Protein AF-A0A8H4UCK1-F1 (afdb_monomer_lite)

Structure (mmCIF, N/CA/C/O backbone):
data_AF-A0A8H4UCK1-F1
#
_entry.id   AF-A0A8H4UCK1-F1
#
loop_
_atom_site.group_PDB
_atom_site.id
_atom_site.type_symbol
_atom_site.label_atom_id
_atom_site.label_alt_id
_atom_site.label_comp_id
_atom_site.label_asym_id
_atom_site.label_entity_id
_atom_site.label_seq_id
_atom_site.pdbx_PDB_ins_code
_atom_site.Cartn_x
_atom_site.Cartn_y
_atom_site.Cartn_z
_atom_site.occupancy
_atom_site.B_iso_or_equiv
_atom_site.auth_seq_id
_atom_site.auth_comp_id
_atom_site.auth_asym_id
_atom_site.auth_atom_id
_atom_site.pdbx_PDB_model_num
ATOM 1 N N . MET A 1 1 ? 27.650 -87.150 16.617 1.00 42.19 1 MET A N 1
ATOM 2 C CA . MET A 1 1 ? 28.138 -87.133 15.222 1.00 42.19 1 MET A CA 1
ATOM 3 C C . MET A 1 1 ? 26.969 -86.628 14.393 1.00 42.19 1 MET A C 1
ATOM 5 O O . MET A 1 1 ? 25.944 -87.282 14.435 1.00 42.19 1 MET A O 1
ATOM 9 N N . SER A 1 2 ? 26.917 -85.475 13.750 1.00 49.19 2 SER A N 1
ATOM 10 C CA . SER A 1 2 ? 27.815 -84.347 13.499 1.00 49.19 2 SER A CA 1
ATOM 11 C C . SER A 1 2 ? 26.866 -83.200 13.088 1.00 49.19 2 SER A C 1
ATOM 13 O O . SER A 1 2 ? 25.809 -83.481 12.533 1.00 49.19 2 SER A O 1
ATOM 15 N N . SER A 1 3 ? 27.090 -81.977 13.575 1.00 48.94 3 SER A N 1
ATOM 16 C CA . SER A 1 3 ? 27.483 -80.791 12.781 1.00 48.94 3 SER A CA 1
ATOM 17 C C . SER A 1 3 ? 26.543 -80.406 11.628 1.00 48.94 3 SER A C 1
ATOM 19 O O . SER A 1 3 ? 26.126 -81.254 10.861 1.00 48.94 3 SER A O 1
ATOM 21 N N . SER A 1 4 ? 26.264 -79.155 11.291 1.00 54.25 4 SER A N 1
ATOM 22 C CA . SER A 1 4 ? 26.462 -77.829 11.872 1.00 54.25 4 SER A CA 1
ATOM 23 C C . SER A 1 4 ? 25.772 -76.864 10.897 1.00 54.25 4 SER A C 1
ATOM 25 O O . SER A 1 4 ? 25.796 -77.073 9.689 1.00 54.25 4 SER A O 1
ATOM 27 N N . SER A 1 5 ? 25.176 -75.826 11.471 1.00 55.81 5 SER A N 1
ATOM 28 C CA . SER A 1 5 ? 24.869 -74.481 10.975 1.00 55.81 5 SER A CA 1
ATOM 29 C C . SER A 1 5 ? 25.155 -74.105 9.512 1.00 55.81 5 SER A C 1
ATOM 31 O O . SER A 1 5 ? 26.273 -74.220 9.014 1.00 55.81 5 SER A O 1
ATOM 33 N N . SER A 1 6 ? 24.175 -73.445 8.891 1.00 47.41 6 SER A N 1
ATOM 34 C CA . SER A 1 6 ? 24.418 -72.468 7.830 1.00 47.41 6 SER A CA 1
ATOM 35 C C . SER A 1 6 ? 23.464 -71.282 7.926 1.00 47.41 6 SER A C 1
ATOM 37 O O . SER A 1 6 ? 22.264 -71.442 8.129 1.00 47.41 6 SER A O 1
ATOM 39 N N . SER A 1 7 ? 24.075 -70.123 7.687 1.00 51.00 7 SER A N 1
ATOM 40 C CA . SER A 1 7 ? 23.519 -68.893 7.123 1.00 51.00 7 SER A CA 1
ATOM 41 C C . SER A 1 7 ? 23.223 -67.714 8.053 1.00 51.00 7 SER A C 1
ATOM 43 O O . SER A 1 7 ? 22.188 -67.617 8.700 1.00 51.00 7 SER A O 1
ATOM 45 N N . ALA A 1 8 ? 24.145 -66.758 7.896 1.00 51.56 8 ALA A N 1
ATOM 46 C CA . ALA A 1 8 ? 23.913 -65.344 7.615 1.00 51.56 8 ALA A CA 1
ATOM 47 C C . ALA A 1 8 ? 23.795 -64.397 8.815 1.00 51.56 8 ALA A C 1
ATOM 49 O O . ALA A 1 8 ? 22.721 -64.058 9.304 1.00 51.56 8 ALA A O 1
ATOM 50 N N . GLU A 1 9 ? 24.971 -63.903 9.196 1.00 43.09 9 GLU A N 1
ATOM 51 C CA . GLU A 1 9 ? 25.202 -62.670 9.934 1.00 43.09 9 GLU A CA 1
ATOM 52 C C . GLU A 1 9 ? 24.574 -61.487 9.172 1.00 43.09 9 GLU A C 1
ATOM 54 O O . GLU A 1 9 ? 24.883 -61.229 8.006 1.00 43.09 9 GLU A O 1
ATOM 59 N N . ALA A 1 10 ? 23.637 -60.799 9.823 1.00 48.75 10 ALA A N 1
ATOM 60 C CA . ALA A 1 10 ? 22.985 -59.614 9.293 1.00 48.75 10 ALA A CA 1
ATOM 61 C C . ALA A 1 10 ? 23.935 -58.413 9.384 1.00 48.75 10 ALA A C 1
ATOM 63 O O . ALA A 1 10 ? 24.333 -57.997 10.471 1.00 48.75 10 ALA A O 1
ATOM 64 N N . THR A 1 11 ? 24.268 -57.822 8.241 1.00 56.88 11 THR A N 1
ATOM 65 C CA . THR A 1 11 ? 24.962 -56.533 8.171 1.00 56.88 11 THR A CA 1
ATOM 66 C C . THR A 1 11 ? 23.968 -55.415 8.510 1.00 56.88 11 THR A C 1
ATOM 68 O O . THR A 1 11 ? 22.930 -55.316 7.851 1.00 56.88 11 THR A O 1
ATOM 71 N N . PRO A 1 12 ? 24.232 -54.541 9.499 1.00 52.09 12 PRO A N 1
ATOM 72 C CA . PRO A 1 12 ? 23.388 -53.376 9.721 1.00 52.09 12 PRO A CA 1
ATOM 73 C C . PRO A 1 12 ? 23.627 -52.348 8.609 1.00 52.09 12 PRO A C 1
ATOM 75 O O . PRO A 1 12 ? 24.723 -51.806 8.456 1.00 52.09 12 PRO A O 1
ATOM 78 N N . ALA A 1 13 ? 22.582 -52.078 7.828 1.00 55.47 13 ALA A N 1
ATOM 79 C CA . ALA A 1 13 ? 22.568 -50.999 6.854 1.00 55.47 13 ALA A CA 1
ATOM 80 C C . ALA A 1 13 ? 22.694 -49.650 7.579 1.00 55.47 13 ALA A C 1
ATOM 82 O O . ALA A 1 13 ? 21.849 -49.259 8.385 1.00 55.47 13 ALA A O 1
ATOM 83 N N . VAL A 1 14 ? 23.785 -48.956 7.275 1.00 55.78 14 VAL A N 1
ATOM 84 C CA . VAL A 1 14 ? 24.092 -47.591 7.697 1.00 55.78 14 VAL A CA 1
ATOM 85 C C . VAL A 1 14 ? 22.950 -46.655 7.298 1.00 55.78 14 VAL A C 1
ATOM 87 O O . VAL A 1 14 ? 22.613 -46.530 6.121 1.00 55.78 14 VAL A O 1
ATOM 90 N N . ALA A 1 15 ? 22.361 -45.987 8.289 1.00 56.22 15 ALA A N 1
ATOM 91 C CA . ALA A 1 15 ? 21.381 -44.935 8.068 1.00 56.22 15 ALA A CA 1
ATOM 92 C C . ALA A 1 15 ? 22.022 -43.775 7.278 1.00 56.22 15 ALA A C 1
ATOM 94 O O . ALA A 1 15 ? 23.113 -43.326 7.645 1.00 56.22 15 ALA A O 1
ATOM 95 N N . PRO A 1 16 ? 21.379 -43.245 6.223 1.00 50.47 16 PRO A N 1
ATOM 96 C CA . PRO A 1 16 ? 21.869 -42.042 5.571 1.00 50.47 16 PRO A CA 1
ATOM 97 C C . PRO A 1 16 ? 21.699 -40.845 6.514 1.00 50.47 16 PRO A C 1
ATOM 99 O O . PRO A 1 16 ? 20.607 -40.568 7.013 1.00 50.47 16 PRO A O 1
ATOM 102 N N . ALA A 1 17 ? 22.797 -40.128 6.751 1.00 58.03 17 ALA A N 1
ATOM 103 C CA . ALA A 1 17 ? 22.785 -38.849 7.447 1.00 58.03 17 ALA A CA 1
ATOM 104 C C . ALA A 1 17 ? 21.817 -37.873 6.746 1.00 58.03 17 ALA A C 1
ATOM 106 O O . ALA A 1 17 ? 21.810 -37.809 5.511 1.00 58.03 17 ALA A O 1
ATOM 107 N N . PRO A 1 18 ? 21.008 -37.089 7.483 1.00 50.22 18 PRO A N 1
ATOM 108 C CA . PRO A 1 18 ? 20.153 -36.092 6.860 1.00 50.22 18 PRO A CA 1
ATOM 109 C C . PRO A 1 18 ? 21.021 -35.043 6.161 1.00 50.22 18 PRO A C 1
ATOM 111 O O . PRO A 1 18 ? 21.922 -34.449 6.758 1.00 50.22 18 PRO A O 1
ATOM 114 N N . ALA A 1 19 ? 20.734 -34.832 4.876 1.00 50.81 19 ALA A N 1
ATOM 115 C CA . ALA A 1 19 ? 21.353 -33.813 4.050 1.00 50.81 19 ALA A CA 1
ATOM 116 C C . ALA A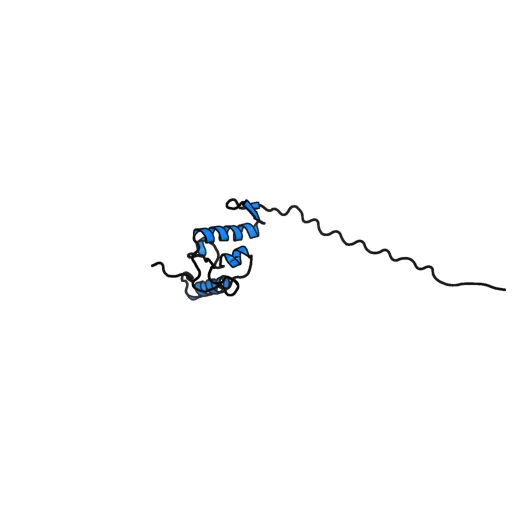 1 19 ? 21.320 -32.457 4.769 1.00 50.81 19 ALA A C 1
ATOM 118 O O . ALA A 1 19 ? 20.260 -31.961 5.161 1.00 50.81 19 ALA A O 1
ATOM 119 N N . ALA A 1 20 ? 22.501 -31.864 4.943 1.00 49.94 20 ALA A N 1
ATOM 120 C CA . ALA A 1 20 ? 22.654 -30.529 5.486 1.00 49.94 20 ALA A CA 1
ATOM 121 C C . ALA A 1 20 ? 21.770 -29.549 4.699 1.00 49.94 20 ALA A C 1
ATOM 123 O O . ALA A 1 20 ? 21.898 -29.413 3.481 1.00 49.94 20 ALA A O 1
ATOM 124 N N . ALA A 1 21 ? 20.874 -28.862 5.409 1.00 57.88 21 ALA A N 1
ATOM 125 C CA . ALA A 1 21 ? 20.089 -27.774 4.849 1.00 57.88 21 ALA A CA 1
ATOM 126 C C . ALA A 1 21 ? 21.026 -26.756 4.169 1.00 57.88 21 ALA A C 1
ATOM 128 O O . ALA A 1 21 ? 22.090 -26.444 4.722 1.00 57.88 21 ALA A O 1
ATOM 129 N N . PRO A 1 22 ? 20.660 -26.201 3.000 1.00 49.03 22 PRO A N 1
ATOM 130 C CA . PRO A 1 22 ? 21.479 -25.192 2.350 1.00 49.03 22 PRO A CA 1
ATOM 131 C C . PRO A 1 22 ? 21.641 -24.009 3.305 1.00 49.03 22 PRO A C 1
ATOM 133 O O . PRO A 1 22 ? 20.660 -23.367 3.693 1.00 49.03 22 PRO A O 1
ATOM 136 N N . LYS A 1 23 ? 22.887 -23.722 3.704 1.00 49.94 23 LYS A N 1
ATOM 137 C CA . LYS A 1 23 ? 23.232 -22.514 4.456 1.00 49.94 23 LYS A CA 1
ATOM 138 C C . LYS A 1 23 ? 22.870 -21.318 3.583 1.00 49.94 23 LYS A C 1
ATOM 140 O O . LYS A 1 23 ? 23.626 -20.926 2.698 1.00 49.94 23 LYS A O 1
ATOM 145 N N . ALA A 1 24 ? 21.680 -20.765 3.801 1.00 47.50 24 ALA A N 1
ATOM 146 C CA . ALA A 1 24 ? 21.264 -19.525 3.178 1.00 47.50 24 ALA A CA 1
ATOM 147 C C . ALA A 1 24 ? 22.284 -18.454 3.580 1.00 47.50 24 ALA A C 1
ATOM 149 O O . ALA A 1 24 ? 22.335 -18.059 4.745 1.00 47.50 24 ALA A O 1
ATOM 150 N N . GLY A 1 25 ? 23.112 -18.021 2.625 1.00 51.28 25 GLY A N 1
ATOM 151 C CA . GLY A 1 25 ? 24.029 -16.900 2.814 1.00 51.28 25 GLY A CA 1
ATOM 152 C C . GLY A 1 25 ? 23.292 -15.678 3.377 1.00 51.28 25 GLY A C 1
ATOM 153 O O . GLY A 1 25 ? 22.058 -15.609 3.281 1.00 51.28 25 GLY A O 1
ATOM 154 N N . PRO A 1 26 ? 24.012 -14.721 3.989 1.00 58.00 26 PRO A N 1
ATOM 155 C CA . PRO A 1 26 ? 23.405 -13.589 4.677 1.00 58.00 26 PRO A CA 1
ATOM 156 C C . PRO A 1 26 ? 22.411 -12.910 3.739 1.00 58.00 26 PRO A C 1
ATOM 158 O O . PRO A 1 26 ? 22.776 -12.314 2.725 1.00 58.00 26 PRO A O 1
ATOM 161 N N . ARG A 1 27 ? 21.116 -13.070 4.041 1.00 61.88 27 ARG A N 1
ATOM 162 C CA . ARG A 1 27 ? 20.050 -12.471 3.243 1.00 61.88 27 ARG A CA 1
ATOM 163 C C . ARG A 1 27 ? 20.305 -10.973 3.299 1.00 61.88 27 ARG A C 1
ATOM 165 O O . ARG A 1 27 ? 20.236 -10.404 4.383 1.00 61.88 27 ARG A O 1
ATOM 172 N N . GLN A 1 28 ? 20.616 -10.362 2.159 1.00 69.75 28 GLN A N 1
ATOM 173 C CA . GLN A 1 28 ? 20.871 -8.928 2.014 1.00 69.75 28 GLN A CA 1
ATOM 174 C C . GLN A 1 28 ? 19.595 -8.152 2.379 1.00 69.75 28 GLN A C 1
ATOM 176 O O . GLN A 1 28 ? 18.783 -7.786 1.528 1.00 69.75 28 GLN A O 1
ATOM 181 N N . ARG A 1 29 ? 19.366 -7.982 3.680 1.00 80.25 29 ARG A N 1
ATOM 182 C CA . ARG A 1 29 ? 18.227 -7.280 4.258 1.00 80.25 29 ARG A CA 1
ATOM 183 C C . ARG A 1 29 ? 18.671 -5.857 4.551 1.00 80.25 29 ARG A C 1
ATOM 185 O O . ARG A 1 29 ? 19.735 -5.645 5.119 1.00 80.25 29 ARG A O 1
ATOM 192 N N . LYS A 1 30 ? 17.862 -4.883 4.147 1.00 82.75 30 LYS A N 1
ATOM 193 C CA . LYS A 1 30 ? 18.092 -3.464 4.428 1.00 82.75 30 LYS A CA 1
ATOM 194 C C . LYS A 1 30 ? 16.982 -2.960 5.352 1.00 82.75 30 LYS A C 1
ATOM 196 O O . LYS A 1 30 ? 15.815 -3.274 5.090 1.00 82.75 30 LYS A O 1
ATOM 201 N N . PRO A 1 31 ? 17.302 -2.168 6.386 1.00 87.62 31 PRO A N 1
ATOM 202 C CA . PRO A 1 31 ? 16.283 -1.558 7.227 1.00 87.62 31 PRO A CA 1
ATOM 203 C C . PRO A 1 31 ? 15.506 -0.488 6.450 1.00 87.62 31 PRO A C 1
ATOM 205 O O . PRO A 1 31 ? 16.026 0.133 5.512 1.00 87.62 31 PRO A O 1
ATOM 208 N N . CYS A 1 32 ? 14.240 -0.291 6.803 1.00 88.69 32 CYS A N 1
ATOM 209 C CA . CYS A 1 32 ? 13.459 0.861 6.374 1.00 88.69 32 CYS A CA 1
ATOM 210 C C . CYS A 1 32 ? 13.946 2.110 7.113 1.00 88.69 32 CYS A C 1
ATOM 212 O O . CYS A 1 32 ? 14.113 2.081 8.326 1.00 88.69 32 CYS A O 1
ATOM 214 N N . THR A 1 33 ? 14.137 3.212 6.393 1.00 86.12 33 THR A N 1
ATOM 215 C CA . THR A 1 33 ? 14.593 4.486 6.968 1.00 86.12 33 THR A CA 1
ATOM 216 C C . THR A 1 33 ? 13.495 5.228 7.729 1.00 86.12 33 THR A C 1
ATOM 218 O O . THR A 1 33 ? 13.820 6.056 8.566 1.00 86.12 33 THR A O 1
ATOM 221 N N . LYS A 1 34 ? 12.211 4.922 7.478 1.00 86.12 34 LYS A N 1
ATOM 222 C CA . LYS A 1 34 ? 11.079 5.521 8.205 1.00 86.12 34 LYS A CA 1
ATOM 223 C C . LYS A 1 34 ? 10.716 4.769 9.494 1.00 86.12 34 LYS A C 1
ATOM 225 O O . LYS A 1 34 ? 10.372 5.407 10.476 1.00 86.12 34 LYS A O 1
ATOM 230 N N . CYS A 1 35 ? 10.784 3.431 9.516 1.00 86.94 35 CYS A N 1
ATOM 231 C CA . CYS A 1 35 ? 10.337 2.638 10.678 1.00 86.94 35 CYS A CA 1
ATOM 232 C C . CYS A 1 35 ? 11.362 1.642 11.248 1.00 86.94 35 CYS A C 1
ATOM 234 O O . CYS A 1 35 ? 11.020 0.860 12.131 1.00 86.94 35 CYS A O 1
ATOM 236 N N . GLY A 1 36 ? 12.588 1.586 10.719 1.00 83.31 36 GLY A N 1
ATOM 237 C CA . GLY A 1 36 ? 13.666 0.718 11.221 1.00 83.31 36 GLY A CA 1
ATOM 238 C C . GLY A 1 36 ? 13.497 -0.786 10.961 1.00 83.31 36 GLY A C 1
ATOM 239 O O . GLY A 1 36 ? 14.433 -1.557 11.167 1.00 83.31 36 GLY A O 1
ATOM 240 N N . LYS A 1 37 ? 12.337 -1.236 10.466 1.00 84.56 37 LYS A N 1
ATOM 241 C CA . LYS A 1 37 ? 12.066 -2.659 10.198 1.00 84.56 37 LYS A CA 1
ATOM 242 C C . LYS A 1 37 ? 12.940 -3.198 9.060 1.00 84.56 37 LYS A C 1
ATOM 244 O O . LYS A 1 37 ? 13.159 -2.525 8.053 1.00 84.56 37 LYS A O 1
ATOM 249 N N . TRP A 1 38 ? 13.421 -4.430 9.208 1.00 83.88 38 TRP A N 1
ATOM 250 C CA . TRP A 1 38 ? 14.325 -5.082 8.256 1.00 83.88 38 TRP A CA 1
ATOM 251 C C . TRP A 1 38 ? 13.563 -5.807 7.149 1.00 83.88 38 TRP A C 1
ATOM 253 O O . TRP A 1 38 ? 12.752 -6.691 7.417 1.00 83.88 38 TRP A O 1
ATOM 263 N N . PHE A 1 39 ? 13.879 -5.493 5.892 1.00 84.88 39 PHE A N 1
ATOM 264 C CA . PHE A 1 39 ? 13.210 -6.068 4.724 1.00 84.88 39 PHE A CA 1
ATOM 265 C C . PHE A 1 39 ? 14.215 -6.563 3.681 1.00 84.88 39 PHE A C 1
ATOM 267 O O . PHE A 1 39 ? 15.335 -6.065 3.583 1.00 84.88 39 PHE A O 1
ATOM 274 N N . ASN A 1 40 ? 13.811 -7.538 2.866 1.00 86.00 40 ASN A N 1
ATOM 275 C CA . ASN A 1 40 ? 14.543 -7.904 1.652 1.00 86.00 40 ASN A CA 1
ATOM 276 C C . ASN A 1 40 ? 14.351 -6.810 0.577 1.00 86.00 40 ASN A C 1
ATOM 278 O O . ASN A 1 40 ? 13.395 -6.039 0.643 1.00 86.00 40 ASN A O 1
ATOM 282 N N . LYS A 1 41 ? 15.214 -6.748 -0.445 1.00 79.25 41 LYS A N 1
ATOM 283 C CA . LYS A 1 41 ? 15.161 -5.739 -1.520 1.00 79.25 41 LYS A CA 1
ATOM 284 C C . LYS A 1 41 ? 13.768 -5.618 -2.159 1.00 79.25 41 LYS A C 1
ATOM 286 O O . LYS A 1 41 ? 13.267 -4.507 -2.286 1.00 79.25 41 LYS A O 1
ATOM 291 N N . LYS A 1 42 ? 13.129 -6.745 -2.503 1.00 77.06 42 LYS A N 1
ATOM 292 C CA . LYS A 1 42 ? 11.781 -6.763 -3.107 1.00 77.06 42 LYS A CA 1
ATOM 293 C C . LYS A 1 42 ? 10.694 -6.320 -2.120 1.00 77.06 42 LYS A C 1
ATOM 295 O O . LYS A 1 42 ? 9.903 -5.447 -2.442 1.00 77.06 42 LYS A O 1
ATOM 300 N N . SER A 1 43 ? 10.710 -6.839 -0.890 1.00 83.31 43 SER A N 1
ATOM 301 C CA . SER A 1 43 ? 9.700 -6.489 0.117 1.00 83.31 43 SER A CA 1
ATOM 302 C C . SER A 1 43 ? 9.841 -5.053 0.635 1.00 83.31 43 SER A C 1
ATOM 304 O O . SER A 1 43 ? 8.856 -4.476 1.078 1.00 83.31 43 SER A O 1
ATOM 306 N N . LYS A 1 44 ? 11.040 -4.451 0.568 1.00 84.62 44 LYS A N 1
ATOM 307 C CA . LYS A 1 44 ? 11.268 -3.052 0.964 1.00 84.62 44 LYS A CA 1
ATOM 308 C C . LYS A 1 44 ? 10.534 -2.069 0.045 1.00 84.62 44 LYS A C 1
ATOM 310 O O . LYS A 1 44 ? 10.063 -1.047 0.533 1.00 84.62 44 LYS A O 1
ATOM 315 N N . ALA A 1 45 ? 10.419 -2.376 -1.249 1.00 86.31 45 ALA A N 1
ATOM 316 C CA . ALA A 1 45 ? 9.673 -1.542 -2.190 1.00 86.31 45 ALA A CA 1
ATOM 317 C C . ALA A 1 45 ? 8.181 -1.505 -1.828 1.00 86.31 45 ALA A C 1
ATOM 319 O O . ALA A 1 45 ? 7.630 -0.423 -1.648 1.00 86.31 45 ALA A O 1
ATOM 320 N N . ASP A 1 46 ? 7.553 -2.669 -1.627 1.00 86.75 46 ASP A N 1
ATOM 321 C CA . ASP A 1 46 ? 6.146 -2.743 -1.202 1.00 86.75 46 ASP A CA 1
ATOM 322 C C . ASP A 1 46 ? 5.925 -2.156 0.192 1.00 86.75 46 ASP A C 1
ATOM 324 O O . ASP A 1 46 ? 4.933 -1.472 0.431 1.00 86.75 46 ASP A O 1
ATOM 328 N N . HIS A 1 47 ? 6.888 -2.328 1.096 1.00 89.69 47 HIS A N 1
ATOM 329 C CA . HIS A 1 47 ? 6.851 -1.677 2.398 1.00 89.69 47 HIS A CA 1
ATOM 330 C C . HIS A 1 47 ? 6.884 -0.141 2.292 1.00 89.69 47 HIS A C 1
ATOM 332 O O . HIS A 1 47 ? 6.162 0.538 3.015 1.00 89.69 47 HIS A O 1
ATOM 338 N N . GLY A 1 48 ? 7.660 0.428 1.366 1.00 89.75 48 GLY A N 1
ATOM 339 C CA . GLY A 1 48 ? 7.654 1.873 1.116 1.00 89.75 48 GLY A CA 1
ATOM 340 C C . GLY A 1 48 ? 6.281 2.394 0.677 1.00 89.75 48 GLY A C 1
ATOM 341 O O . GLY A 1 48 ? 5.886 3.493 1.063 1.00 89.75 48 GLY A O 1
ATOM 342 N N . LYS A 1 49 ? 5.516 1.583 -0.061 1.00 90.69 49 LYS A N 1
ATOM 343 C CA . LYS A 1 49 ? 4.138 1.914 -0.454 1.00 90.69 49 LYS A CA 1
ATOM 344 C C . LYS A 1 49 ? 3.193 1.955 0.743 1.00 90.69 49 LYS A C 1
ATOM 346 O O . LYS A 1 49 ? 2.298 2.788 0.763 1.00 90.69 49 LYS A O 1
ATOM 351 N N . VAL A 1 50 ? 3.415 1.110 1.756 1.00 90.44 50 VAL A N 1
ATOM 352 C CA . VAL A 1 50 ? 2.657 1.167 3.018 1.00 90.44 50 VAL A CA 1
ATOM 353 C C . VAL A 1 50 ? 2.825 2.536 3.668 1.00 90.44 50 VAL A C 1
ATOM 355 O O . VAL A 1 50 ? 1.823 3.147 4.000 1.00 90.44 50 VAL A O 1
ATOM 358 N N . HIS A 1 51 ? 4.049 3.061 3.760 1.00 91.25 51 HIS A N 1
ATOM 359 C CA . HIS A 1 51 ? 4.269 4.402 4.312 1.00 91.25 51 HIS A CA 1
ATOM 360 C C . HIS A 1 51 ? 3.615 5.511 3.485 1.00 91.25 51 HIS A C 1
ATOM 362 O O . HIS A 1 51 ? 3.054 6.441 4.050 1.00 91.25 51 HIS A O 1
ATOM 368 N N . LYS A 1 52 ? 3.640 5.406 2.153 1.00 90.00 52 LYS A N 1
ATOM 369 C CA . LYS A 1 52 ? 2.923 6.353 1.288 1.00 90.00 52 LYS A CA 1
ATOM 370 C C . LYS A 1 52 ? 1.404 6.304 1.509 1.00 90.00 52 LYS A C 1
ATOM 372 O O . LYS A 1 52 ? 0.764 7.346 1.507 1.00 90.00 52 LYS A O 1
ATOM 377 N N . LEU A 1 53 ? 0.833 5.117 1.730 1.00 89.00 53 LEU A N 1
ATOM 378 C CA . LEU A 1 53 ? -0.589 4.956 2.058 1.00 89.00 53 LEU A CA 1
ATOM 379 C C . LEU A 1 53 ? -0.937 5.377 3.489 1.00 89.00 53 LEU A C 1
ATOM 381 O O . LEU A 1 53 ? -2.073 5.750 3.736 1.00 89.00 53 LEU A O 1
ATOM 385 N N . GLU A 1 54 ? -0.003 5.309 4.435 1.00 89.31 54 GLU A N 1
ATOM 386 C CA . GLU A 1 54 ? -0.212 5.869 5.779 1.00 89.31 54 GLU A CA 1
ATOM 387 C C . GLU A 1 54 ? -0.281 7.401 5.746 1.00 89.31 54 GLU A C 1
ATOM 389 O O . GLU A 1 54 ? -0.998 7.987 6.546 1.00 89.31 54 GLU A O 1
ATOM 394 N N . GLU A 1 55 ? 0.457 8.032 4.829 1.00 87.94 55 GLU A N 1
ATOM 395 C CA . GLU A 1 55 ? 0.581 9.490 4.725 1.00 87.94 55 GLU A CA 1
ATOM 396 C C . GLU A 1 55 ? -0.495 10.118 3.823 1.00 87.94 55 GLU A C 1
ATOM 398 O O . GLU A 1 55 ? -1.093 11.123 4.186 1.00 87.94 55 GLU A O 1
ATOM 403 N N . MET A 1 56 ? -0.760 9.515 2.658 1.00 85.00 56 MET A N 1
ATOM 404 C CA . MET A 1 56 ? -1.657 10.059 1.623 1.00 85.00 56 MET A CA 1
ATOM 405 C C . MET A 1 56 ? -2.806 9.110 1.255 1.00 85.00 56 MET A C 1
ATOM 407 O O . MET A 1 56 ? -3.556 9.360 0.308 1.00 85.00 56 MET A O 1
ATOM 411 N N . GLY A 1 57 ? -2.914 7.968 1.937 1.00 84.50 57 GLY A N 1
ATOM 412 C CA . GLY A 1 57 ? -3.975 7.008 1.672 1.00 84.50 57 GLY A CA 1
ATOM 413 C C . GLY A 1 57 ? -5.321 7.515 2.162 1.00 84.50 57 GLY A C 1
ATOM 414 O O . GLY A 1 57 ? -5.436 8.235 3.149 1.00 84.50 57 GLY A O 1
ATOM 415 N N . VAL A 1 58 ? -6.356 7.089 1.461 1.00 84.00 58 VAL A N 1
ATOM 416 C CA . VAL A 1 58 ? -7.747 7.443 1.725 1.00 84.00 58 VAL A CA 1
ATOM 417 C C . VAL A 1 58 ? -8.531 6.176 2.047 1.00 84.00 58 VAL A C 1
ATOM 419 O O . VAL A 1 58 ? -8.187 5.103 1.536 1.00 84.00 58 VAL A O 1
ATOM 422 N N . PRO A 1 59 ? -9.561 6.252 2.905 1.00 83.94 59 PRO A N 1
ATOM 423 C CA . PRO A 1 59 ? -10.388 5.094 3.208 1.00 83.94 59 PRO A CA 1
ATOM 424 C C . PRO A 1 59 ? -11.075 4.592 1.936 1.00 83.94 59 PRO A C 1
ATOM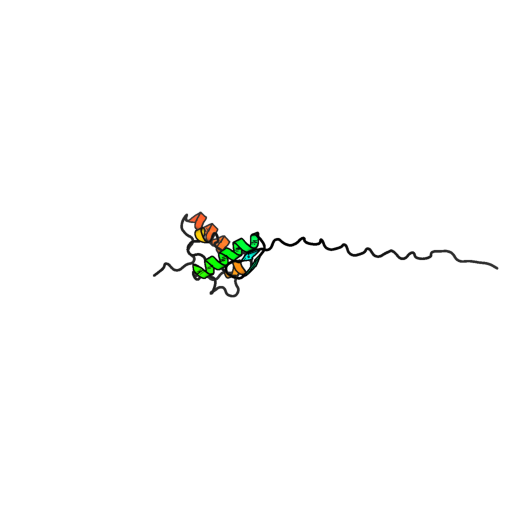 426 O O . PRO A 1 59 ? -11.660 5.367 1.178 1.00 83.94 59 PRO A O 1
ATOM 429 N N . ALA A 1 60 ? -10.991 3.286 1.700 1.00 79.25 60 ALA A N 1
ATOM 430 C CA . ALA A 1 60 ? -11.719 2.643 0.618 1.00 79.25 60 ALA A CA 1
ATOM 431 C C . ALA A 1 60 ? -13.224 2.666 0.925 1.00 79.25 60 ALA A C 1
ATOM 433 O O . ALA A 1 60 ? -13.643 2.249 2.005 1.00 79.25 60 ALA A O 1
ATOM 434 N N . LEU A 1 61 ? -14.040 3.105 -0.036 1.00 72.69 61 LEU A N 1
ATOM 435 C CA . LEU A 1 61 ? -15.504 3.111 0.085 1.00 72.69 61 LEU A CA 1
ATOM 436 C C . LEU A 1 61 ? -16.085 1.704 0.172 1.00 72.69 61 LEU A C 1
ATOM 438 O O . LEU A 1 61 ? -17.072 1.453 0.859 1.00 72.69 61 LEU A O 1
ATOM 442 N N . ARG A 1 62 ? -15.477 0.781 -0.569 1.00 75.06 62 ARG A N 1
ATOM 443 C CA . ARG A 1 62 ? -15.866 -0.623 -0.589 1.00 75.06 62 ARG A CA 1
ATOM 444 C C . ARG A 1 62 ? -14.873 -1.409 0.254 1.00 75.06 62 ARG A C 1
ATOM 446 O O . ARG A 1 62 ? -13.681 -1.116 0.193 1.00 75.06 62 ARG A O 1
ATOM 453 N N . PRO A 1 63 ? -15.317 -2.413 1.020 1.00 77.12 63 PRO A N 1
ATOM 454 C CA . PRO A 1 63 ? -14.399 -3.247 1.771 1.00 77.12 63 PRO A CA 1
ATOM 455 C C . PRO A 1 63 ? -13.568 -4.123 0.830 1.00 77.12 63 PRO A C 1
ATOM 457 O O . PRO A 1 63 ? -14.065 -4.642 -0.169 1.00 77.12 63 PRO A O 1
ATOM 460 N N . CYS A 1 64 ? -12.297 -4.336 1.170 1.00 85.25 64 CYS A N 1
ATOM 461 C CA . CYS A 1 64 ? -11.479 -5.326 0.472 1.00 85.25 64 CYS A CA 1
ATOM 462 C C . CYS A 1 64 ? -11.985 -6.736 0.798 1.00 85.25 64 CYS A C 1
ATOM 464 O O . CYS A 1 64 ? -11.913 -7.160 1.952 1.00 85.25 64 CYS A O 1
ATOM 466 N N . SER A 1 65 ? -12.382 -7.513 -0.212 1.00 83.25 65 SER A N 1
ATOM 467 C CA . SER A 1 65 ? -12.894 -8.885 -0.034 1.00 83.25 65 SER A CA 1
ATOM 468 C C . SER A 1 65 ? -11.861 -9.870 0.529 1.00 83.25 65 SER A C 1
ATOM 470 O O . SER A 1 65 ? -12.198 -10.993 0.894 1.00 83.25 65 SER A O 1
ATOM 472 N N . LYS A 1 66 ? -10.578 -9.487 0.554 1.00 83.06 66 LYS A N 1
ATOM 473 C CA . LYS A 1 66 ? -9.467 -10.296 1.086 1.00 83.06 66 LYS A CA 1
ATOM 474 C C . LYS A 1 66 ? -9.013 -9.856 2.481 1.00 83.06 66 LYS A C 1
ATOM 476 O O . LYS A 1 66 ? -8.148 -10.510 3.067 1.00 83.06 66 LYS A O 1
ATOM 481 N N . CYS A 1 67 ? -9.566 -8.767 3.014 1.00 84.56 67 CYS A N 1
ATOM 482 C CA . CYS A 1 67 ? -9.258 -8.273 4.351 1.00 84.56 67 CYS A CA 1
ATOM 483 C C . CYS A 1 67 ? -10.402 -8.597 5.310 1.00 84.56 67 CYS A C 1
ATOM 485 O O . CYS A 1 67 ? -11.545 -8.238 5.064 1.00 84.56 67 CYS A O 1
ATOM 487 N N . THR A 1 68 ? -10.078 -9.216 6.443 1.00 70.44 68 THR A N 1
ATOM 488 C CA . THR A 1 68 ? -11.036 -9.470 7.531 1.00 70.44 68 THR A CA 1
ATOM 489 C C . THR A 1 68 ? -11.505 -8.179 8.208 1.00 70.44 68 THR A C 1
ATOM 491 O O . THR A 1 68 ? -12.634 -8.104 8.668 1.00 70.44 68 THR A O 1
ATOM 494 N N . VAL A 1 69 ? -10.668 -7.136 8.203 1.00 65.75 69 VAL A N 1
ATOM 495 C CA . VAL A 1 69 ? -10.967 -5.780 8.709 1.00 65.75 69 VAL A CA 1
ATOM 496 C C . VAL A 1 69 ? -11.422 -4.828 7.5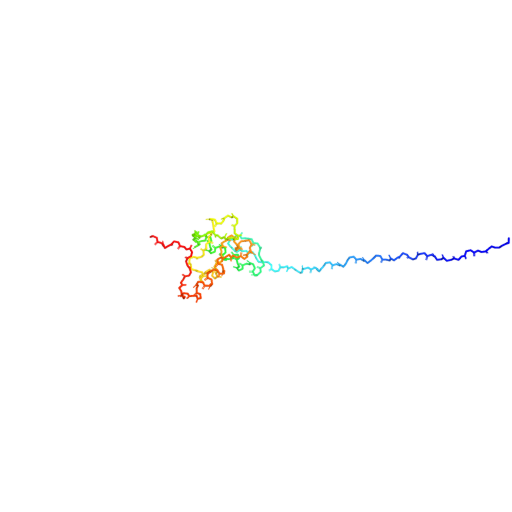91 1.00 65.75 69 VAL A C 1
ATOM 498 O O . VAL A 1 69 ? -11.041 -3.660 7.566 1.00 65.75 69 VAL A O 1
ATOM 501 N N . GLY A 1 70 ? -12.176 -5.349 6.616 1.00 56.56 70 GLY A N 1
ATOM 502 C CA . GLY A 1 70 ? -12.426 -4.759 5.292 1.00 56.56 70 GLY A CA 1
ATOM 503 C C . GLY A 1 70 ? -12.751 -3.260 5.242 1.00 56.56 70 GLY A C 1
ATOM 504 O O . GLY A 1 70 ? -12.359 -2.614 4.275 1.00 56.56 70 GLY A O 1
ATOM 505 N N . SER A 1 71 ? -13.369 -2.692 6.277 1.00 60.81 71 SER A N 1
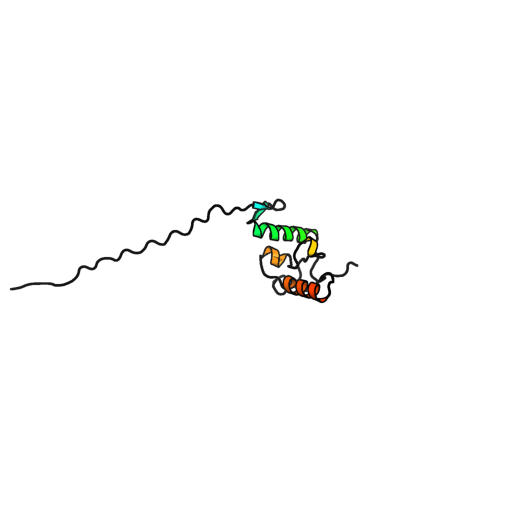ATOM 506 C CA . SER A 1 71 ? -13.794 -1.284 6.334 1.00 60.81 71 SER A CA 1
ATOM 507 C C . SER A 1 71 ? -12.696 -0.276 6.711 1.00 60.81 71 SER A C 1
ATOM 509 O O . SER A 1 71 ? -12.924 0.922 6.615 1.00 60.81 71 SER A O 1
ATOM 511 N N . GLN A 1 72 ? -11.511 -0.722 7.145 1.00 71.69 72 GLN A N 1
ATOM 512 C CA . GLN A 1 72 ? -10.391 0.163 7.535 1.00 71.69 72 GLN A CA 1
ATOM 513 C C . GLN A 1 72 ? -9.248 0.171 6.510 1.00 71.69 72 GLN A C 1
ATOM 515 O O . GLN A 1 72 ? -8.124 0.591 6.791 1.00 71.69 72 GLN A O 1
ATOM 520 N N . CYS A 1 73 ? -9.503 -0.346 5.310 1.00 87.06 73 CYS A N 1
ATOM 521 C CA . CYS A 1 73 ? -8.506 -0.381 4.253 1.00 87.06 73 CYS A CA 1
ATOM 522 C C . CYS A 1 73 ? -8.245 1.029 3.709 1.00 87.06 73 CYS A C 1
ATOM 524 O O . CYS A 1 73 ? -9.149 1.650 3.163 1.00 87.06 73 CYS A O 1
ATOM 526 N N . LEU A 1 74 ? -6.994 1.489 3.781 1.00 87.94 74 LEU A N 1
ATOM 527 C CA . LEU A 1 74 ? -6.532 2.656 3.028 1.00 87.94 74 LEU A CA 1
ATOM 528 C C . LEU A 1 74 ? -6.068 2.235 1.633 1.00 87.94 74 LEU A C 1
ATOM 530 O O . LEU A 1 74 ? -5.357 1.235 1.487 1.00 87.94 74 LEU A O 1
ATOM 534 N N . VAL A 1 75 ? -6.451 3.004 0.624 1.00 86.94 75 VAL A N 1
ATOM 535 C CA . VAL A 1 75 ? -6.052 2.858 -0.782 1.00 86.94 75 VAL A CA 1
ATOM 536 C C . VAL A 1 75 ? -5.472 4.178 -1.285 1.00 86.94 75 VAL A C 1
ATOM 538 O O . VAL A 1 75 ? -5.649 5.221 -0.659 1.00 86.94 75 VAL A O 1
ATOM 541 N N . ALA A 1 76 ? -4.715 4.140 -2.379 1.00 86.25 76 ALA A N 1
ATOM 542 C CA . ALA A 1 76 ? -4.142 5.351 -2.953 1.00 86.25 76 ALA A CA 1
ATOM 543 C C . ALA A 1 76 ? -5.240 6.139 -3.674 1.00 86.25 76 ALA A C 1
ATOM 545 O O . ALA A 1 76 ? -5.955 5.560 -4.491 1.00 86.25 76 ALA A O 1
ATOM 546 N N . ARG A 1 77 ? -5.339 7.449 -3.413 1.00 80.62 77 ARG A N 1
ATOM 547 C CA . ARG A 1 77 ? -6.176 8.353 -4.218 1.00 80.62 77 ARG A CA 1
ATOM 548 C C . ARG A 1 77 ? -5.657 8.438 -5.658 1.00 80.62 77 ARG A C 1
ATOM 550 O O . ARG A 1 77 ? -6.438 8.362 -6.595 1.00 80.62 77 ARG A O 1
ATOM 557 N N . HIS A 1 78 ? -4.333 8.518 -5.792 1.00 80.69 78 HIS A N 1
ATOM 558 C CA . HIS A 1 78 ? -3.603 8.532 -7.056 1.00 80.69 78 HIS A CA 1
ATOM 559 C C . HIS A 1 78 ? -2.662 7.313 -7.106 1.00 80.69 78 HIS A C 1
ATOM 561 O O . HIS A 1 78 ? -1.535 7.361 -6.597 1.00 80.69 78 HIS A O 1
ATOM 567 N N . PRO A 1 79 ? -3.122 6.156 -7.624 1.00 82.00 79 PRO A N 1
ATOM 568 C CA . PRO A 1 79 ? -2.346 4.916 -7.637 1.00 82.00 79 PRO A CA 1
ATOM 569 C C . PRO A 1 79 ? -1.048 5.009 -8.451 1.00 82.00 79 PRO A C 1
ATOM 571 O O . PRO A 1 79 ? -0.137 4.223 -8.189 1.00 82.00 79 PRO A O 1
ATOM 574 N N . GLU A 1 80 ? -0.913 5.963 -9.373 1.00 82.81 80 GLU A N 1
ATOM 575 C CA . GLU A 1 80 ? 0.331 6.275 -10.088 1.00 82.81 80 GLU A CA 1
ATOM 576 C C . GLU A 1 80 ? 1.447 6.809 -9.171 1.00 82.81 80 GLU A C 1
ATOM 578 O O . GLU A 1 80 ? 2.606 6.434 -9.342 1.00 82.81 80 GLU A O 1
ATOM 583 N N . GLU A 1 81 ? 1.121 7.585 -8.134 1.00 83.94 81 GLU A N 1
ATOM 584 C CA . GLU A 1 81 ? 2.112 8.153 -7.202 1.00 83.94 81 GLU A CA 1
ATOM 585 C C . GLU A 1 81 ? 2.648 7.106 -6.213 1.00 83.94 81 GLU A C 1
ATOM 587 O O . GLU A 1 81 ? 3.809 7.128 -5.767 1.00 83.94 81 GLU A O 1
ATOM 592 N N . VAL A 1 82 ? 1.785 6.153 -5.858 1.00 85.81 82 VAL A N 1
ATOM 593 C CA . VAL A 1 82 ? 2.095 5.055 -4.933 1.00 85.81 82 VAL A CA 1
ATOM 594 C C . VAL A 1 82 ? 2.500 3.785 -5.687 1.00 85.81 82 VAL A C 1
ATOM 596 O O . VAL A 1 82 ? 3.094 2.875 -5.104 1.00 85.81 82 VAL A O 1
ATOM 599 N N . THR A 1 83 ? 2.273 3.729 -7.000 1.00 87.19 83 THR A N 1
ATOM 600 C CA . THR A 1 83 ? 2.505 2.576 -7.891 1.00 87.19 83 THR A CA 1
ATOM 601 C C . THR A 1 83 ? 1.793 1.299 -7.421 1.00 87.19 83 THR A C 1
ATOM 603 O O . THR A 1 83 ? 2.345 0.192 -7.452 1.00 87.19 83 THR A O 1
ATOM 606 N N . THR A 1 84 ? 0.573 1.442 -6.896 1.00 87.62 84 THR A N 1
ATOM 607 C CA . THR A 1 84 ? -0.237 0.318 -6.405 1.00 87.62 84 THR A CA 1
ATOM 608 C C . THR A 1 84 ? -1.712 0.673 -6.293 1.00 87.62 84 THR A C 1
ATOM 610 O O . THR A 1 84 ? -2.071 1.769 -5.881 1.00 87.62 84 THR A O 1
ATOM 613 N N . TYR A 1 85 ? -2.548 -0.324 -6.568 1.00 87.38 85 TYR A N 1
ATOM 614 C CA . TYR A 1 85 ? -3.992 -0.313 -6.324 1.00 87.38 85 TYR A CA 1
ATOM 615 C C . TYR A 1 85 ? -4.369 -1.121 -5.073 1.00 87.38 85 TYR A C 1
ATOM 617 O O . TYR A 1 85 ? -5.507 -1.090 -4.620 1.00 87.38 85 TYR A O 1
ATOM 625 N N . ALA A 1 86 ? -3.431 -1.894 -4.513 1.00 89.38 86 ALA A N 1
ATOM 626 C CA . ALA A 1 86 ? -3.697 -2.730 -3.349 1.00 89.38 86 ALA A CA 1
ATOM 627 C C . ALA A 1 86 ? -3.903 -1.875 -2.093 1.00 89.38 86 ALA A C 1
ATOM 629 O O . ALA A 1 86 ? -3.191 -0.893 -1.884 1.00 89.38 86 ALA A O 1
ATOM 630 N N . CYS A 1 87 ? -4.823 -2.294 -1.221 1.00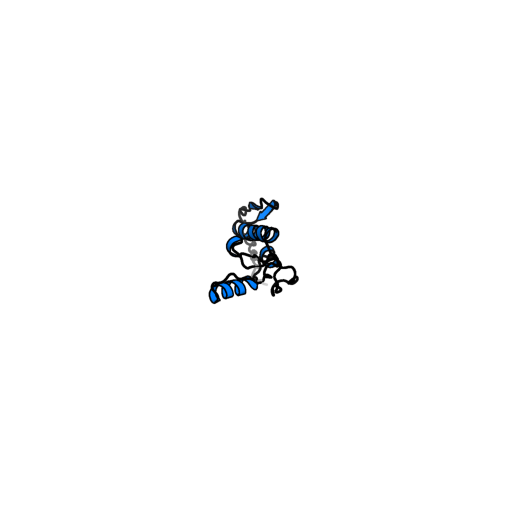 90.25 87 CYS A N 1
ATOM 631 C CA . CYS A 1 87 ? -5.000 -1.638 0.067 1.00 90.25 87 CYS A CA 1
ATOM 632 C C . CYS A 1 87 ? -3.819 -1.879 1.012 1.00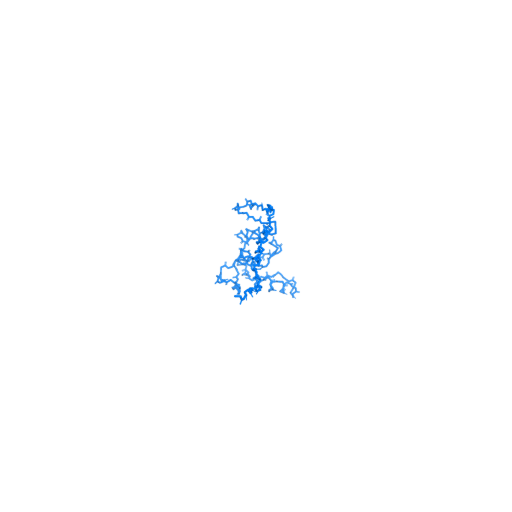 90.25 87 CYS A C 1
ATOM 634 O O . CYS A 1 87 ? -3.088 -2.874 0.915 1.00 90.25 87 CYS A O 1
ATOM 636 N N . ILE A 1 88 ? -3.692 -0.994 1.999 1.00 89.69 88 ILE A N 1
ATOM 637 C CA . ILE A 1 88 ? -2.636 -1.025 3.009 1.00 89.69 88 ILE A CA 1
ATOM 638 C C . ILE A 1 88 ? -2.568 -2.361 3.765 1.00 89.69 88 ILE A C 1
ATOM 640 O O . ILE A 1 88 ? -1.478 -2.877 4.012 1.00 89.69 88 ILE A O 1
ATOM 644 N N . CYS A 1 89 ? -3.711 -2.966 4.095 1.00 89.44 89 CYS A N 1
ATOM 645 C CA . CYS A 1 89 ? -3.771 -4.232 4.826 1.00 89.44 89 CYS A CA 1
ATOM 646 C C . CYS A 1 89 ? -3.193 -5.387 3.997 1.00 89.44 89 CYS A C 1
ATOM 648 O O . CYS A 1 89 ? -2.366 -6.153 4.494 1.00 89.44 89 CYS A O 1
ATOM 650 N N . CYS A 1 90 ? -3.578 -5.488 2.721 1.00 89.81 90 CYS A N 1
ATOM 651 C CA . CYS A 1 90 ? -3.038 -6.491 1.804 1.00 89.81 90 CYS A CA 1
ATOM 652 C C . CYS A 1 90 ? -1.546 -6.274 1.531 1.00 89.81 90 CYS A C 1
ATOM 654 O O . CYS A 1 90 ? -0.803 -7.253 1.485 1.00 89.81 90 CYS A O 1
ATOM 656 N N . LEU A 1 91 ? -1.096 -5.020 1.409 1.00 89.12 91 LEU A N 1
ATOM 657 C CA . LEU A 1 91 ? 0.324 -4.697 1.231 1.00 89.12 91 LEU A CA 1
ATOM 658 C C . LEU A 1 91 ? 1.160 -5.102 2.447 1.00 89.12 91 LEU A C 1
ATOM 660 O O . LEU A 1 91 ? 2.185 -5.759 2.285 1.00 89.12 91 LEU A O 1
ATOM 664 N N . ARG A 1 92 ? 0.700 -4.789 3.665 1.00 87.75 92 ARG A N 1
ATOM 665 C CA . ARG A 1 92 ? 1.363 -5.214 4.911 1.00 87.75 92 ARG A CA 1
ATOM 666 C C . ARG A 1 92 ? 1.410 -6.735 5.048 1.00 87.75 92 ARG A C 1
ATOM 668 O O . ARG A 1 92 ? 2.417 -7.279 5.488 1.00 87.75 92 ARG A O 1
ATOM 675 N N . ALA A 1 93 ? 0.330 -7.415 4.670 1.00 87.25 93 ALA A N 1
ATOM 676 C CA . ALA A 1 93 ? 0.237 -8.869 4.734 1.00 87.25 93 ALA A CA 1
ATOM 677 C C . ALA A 1 93 ? 0.919 -9.582 3.551 1.00 87.25 93 ALA A C 1
ATOM 679 O O . ALA A 1 93 ? 0.953 -10.812 3.543 1.00 87.25 93 ALA A O 1
ATOM 680 N N . HIS A 1 94 ? 1.427 -8.842 2.555 1.00 85.38 94 HIS A N 1
ATOM 681 C CA . HIS A 1 94 ? 1.929 -9.376 1.284 1.00 85.38 94 HIS A CA 1
ATOM 682 C C . HIS A 1 94 ? 0.941 -10.352 0.608 1.00 85.38 94 HIS A C 1
ATOM 684 O O . HIS A 1 94 ? 1.323 -11.417 0.124 1.00 85.38 94 HIS A O 1
ATOM 690 N N . ARG A 1 95 ? -0.351 -9.996 0.590 1.00 85.88 95 ARG A N 1
ATOM 691 C CA . ARG A 1 95 ? -1.438 -10.796 -0.003 1.00 85.88 95 ARG A CA 1
ATOM 692 C C . ARG A 1 95 ? -1.983 -10.140 -1.266 1.00 85.88 95 ARG A C 1
ATOM 694 O O . ARG A 1 95 ? -1.929 -8.922 -1.418 1.00 85.88 95 ARG A O 1
ATOM 701 N N . GLN A 1 96 ? -2.578 -10.948 -2.142 1.00 86.88 96 GLN A N 1
ATOM 702 C CA . GLN A 1 96 ? -3.331 -10.429 -3.284 1.00 86.88 96 GLN A CA 1
ATOM 703 C C . GLN A 1 96 ? -4.530 -9.603 -2.799 1.00 86.88 96 GLN A C 1
ATOM 705 O O . GLN A 1 96 ? -5.228 -10.001 -1.863 1.00 86.88 96 GLN A O 1
ATOM 710 N N . CYS A 1 97 ? -4.760 -8.454 -3.434 1.00 89.12 97 CYS A N 1
ATOM 711 C CA . CYS A 1 97 ? -5.842 -7.534 -3.095 1.00 89.12 97 CYS A CA 1
ATOM 712 C C . CYS A 1 97 ? -6.912 -7.535 -4.199 1.00 89.12 97 CYS A C 1
ATOM 714 O O . CYS A 1 97 ? -6.572 -7.575 -5.383 1.00 89.12 97 CYS A O 1
ATOM 716 N N . SER A 1 98 ? -8.194 -7.462 -3.831 1.00 86.31 98 SER A N 1
ATOM 717 C CA . SER A 1 98 ? -9.298 -7.348 -4.802 1.00 86.31 98 SER A CA 1
ATOM 718 C C . SER A 1 98 ? -9.208 -6.052 -5.614 1.00 86.31 98 SER A C 1
ATOM 720 O O . SER A 1 98 ? -9.404 -6.054 -6.827 1.00 86.31 98 SER A O 1
ATOM 722 N N . PHE A 1 99 ? -8.761 -4.967 -4.981 1.00 84.06 99 PHE A N 1
ATOM 723 C CA . PHE A 1 99 ? -8.581 -3.678 -5.643 1.00 84.06 99 PHE A CA 1
ATOM 724 C C . PHE A 1 99 ? -7.501 -3.682 -6.721 1.00 84.06 99 PHE A C 1
ATOM 726 O O . PHE A 1 99 ? -7.597 -2.932 -7.684 1.00 84.06 99 PHE A O 1
ATOM 733 N N . THR A 1 100 ? -6.487 -4.547 -6.619 1.00 85.56 100 THR A N 1
ATOM 734 C CA . THR A 1 100 ? -5.478 -4.664 -7.684 1.00 85.56 100 THR A CA 1
ATOM 735 C C . THR A 1 100 ? -6.054 -5.177 -8.994 1.00 85.56 100 THR A C 1
ATOM 737 O O . THR A 1 100 ? -5.625 -4.733 -10.057 1.00 85.56 100 THR A O 1
ATOM 740 N N . THR A 1 101 ? -7.008 -6.104 -8.929 1.00 81.12 101 THR A N 1
ATOM 741 C CA . THR A 1 101 ? -7.692 -6.621 -10.118 1.00 81.12 101 THR A CA 1
ATOM 742 C C . THR A 1 101 ? -8.755 -5.648 -10.612 1.00 81.12 101 THR A C 1
ATOM 744 O O . THR A 1 101 ? -8.820 -5.387 -11.810 1.00 81.12 101 THR A O 1
ATOM 747 N N . GLU A 1 102 ? -9.536 -5.066 -9.698 1.00 78.44 102 GLU A N 1
ATOM 748 C CA . GLU A 1 102 ? -10.603 -4.120 -10.042 1.00 78.44 102 GLU A CA 1
ATOM 749 C C . GLU A 1 102 ? -10.037 -2.818 -10.618 1.00 78.44 102 GLU A C 1
ATOM 751 O O . GLU A 1 102 ? -10.440 -2.404 -11.700 1.00 78.44 102 GLU A O 1
ATOM 756 N N . GLY A 1 103 ? -9.043 -2.215 -9.963 1.00 73.50 103 GLY A N 1
ATOM 757 C CA . GLY A 1 103 ? -8.510 -0.923 -10.385 1.00 73.50 103 GLY A CA 1
ATOM 758 C C . GLY A 1 103 ? -7.711 -0.949 -11.671 1.00 73.50 103 GLY A C 1
ATOM 759 O O . GLY A 1 103 ? -7.779 -0.006 -12.453 1.00 73.50 103 GLY A O 1
ATOM 760 N N . ARG A 1 104 ? -7.043 -2.069 -11.964 1.00 70.00 104 ARG A N 1
ATOM 761 C CA . ARG A 1 104 ? -6.423 -2.267 -13.276 1.00 70.00 104 ARG A CA 1
ATOM 762 C C . ARG A 1 104 ? -7.477 -2.411 -14.377 1.00 70.00 104 ARG A C 1
ATOM 764 O O . ARG A 1 104 ? -7.303 -1.848 -15.452 1.00 70.00 104 ARG A O 1
ATOM 771 N N . HIS A 1 105 ? -8.549 -3.162 -14.125 1.00 68.19 105 HIS A N 1
ATOM 772 C CA . HIS A 1 105 ? -9.609 -3.368 -15.112 1.00 68.19 105 HIS A CA 1
ATOM 773 C C . HIS A 1 105 ? -10.380 -2.071 -15.384 1.00 68.19 105 HIS A C 1
ATOM 775 O O . HIS A 1 105 ? -10.644 -1.751 -16.540 1.00 68.19 105 HIS A O 1
ATOM 781 N N . GLU A 1 106 ? -10.683 -1.297 -14.344 1.00 69.56 106 GLU A N 1
ATOM 782 C CA . GLU A 1 106 ? -11.363 -0.012 -14.489 1.00 69.56 106 GLU A CA 1
ATOM 783 C C . GLU A 1 106 ? -10.501 1.007 -15.240 1.00 69.56 106 GLU A C 1
ATOM 785 O O . GLU A 1 106 ? -10.975 1.573 -16.222 1.00 69.56 106 GLU A O 1
ATOM 790 N N . GLN A 1 107 ? -9.216 1.145 -14.885 1.00 66.25 107 GLN A N 1
ATOM 791 C CA . GLN A 1 107 ? -8.286 2.017 -15.612 1.00 66.25 107 GLN A CA 1
ATOM 792 C C . GLN A 1 107 ? -8.186 1.643 -17.100 1.00 66.25 107 GLN A C 1
ATOM 794 O O . GLN A 1 107 ? -8.201 2.521 -17.959 1.00 66.25 107 GLN A O 1
ATOM 799 N N . MET A 1 108 ? -8.113 0.345 -17.420 1.00 54.97 108 MET A N 1
ATOM 800 C CA . MET A 1 108 ? -8.086 -0.124 -18.811 1.00 54.97 108 MET A CA 1
ATOM 801 C C . MET A 1 108 ? -9.404 0.132 -19.552 1.00 54.97 108 MET A C 1
ATOM 803 O O . MET A 1 108 ? -9.382 0.362 -20.757 1.00 54.97 108 MET A O 1
ATOM 807 N N . ARG A 1 109 ? -10.548 0.068 -18.861 1.00 59.84 109 ARG A N 1
ATOM 808 C CA . ARG A 1 109 ? -11.876 0.200 -19.476 1.00 59.84 109 ARG A CA 1
ATOM 809 C C . ARG A 1 109 ? -12.257 1.652 -19.746 1.00 59.84 109 ARG A C 1
ATOM 811 O O . ARG A 1 109 ? -12.848 1.930 -20.783 1.00 59.84 109 ARG A O 1
ATOM 818 N N . THR A 1 110 ? -11.998 2.556 -18.807 1.00 60.72 110 THR A N 1
ATOM 819 C CA . THR A 1 110 ? -12.507 3.934 -18.876 1.00 60.72 110 THR A CA 1
ATOM 820 C C . THR A 1 110 ? -11.441 4.946 -19.270 1.00 60.72 110 THR A C 1
ATOM 822 O O . THR A 1 110 ? -11.792 6.082 -19.580 1.00 60.72 110 THR A O 1
ATOM 825 N N . GLY A 1 111 ? -10.154 4.576 -19.221 1.00 58.19 111 GLY A N 1
ATOM 826 C CA . GLY A 1 111 ? -9.041 5.522 -19.352 1.00 58.19 111 GLY A CA 1
ATOM 827 C C . GLY A 1 111 ? -9.013 6.588 -18.248 1.00 58.19 111 GLY A C 1
ATOM 828 O O . GLY A 1 111 ? -8.213 7.516 -18.317 1.00 58.19 111 GLY A O 1
ATOM 829 N N . GLN A 1 112 ? -9.887 6.472 -17.243 1.00 56.09 112 GLN A N 1
ATOM 830 C CA . GLN A 1 112 ? -10.042 7.423 -16.151 1.00 56.09 112 GLN A CA 1
ATOM 831 C C . GLN A 1 112 ? -9.363 6.904 -14.882 1.00 56.09 112 GLN A C 1
ATOM 833 O O . GLN A 1 112 ? -9.075 5.713 -14.729 1.00 56.09 112 GLN A O 1
ATOM 838 N N . GLN A 1 113 ? -9.095 7.831 -13.962 1.00 59.84 113 GLN A N 1
ATOM 839 C CA . GLN A 1 113 ? -8.547 7.532 -12.646 1.00 59.84 113 GLN A CA 1
ATOM 840 C C . GLN A 1 113 ? -9.475 6.562 -11.900 1.00 59.84 113 GLN A C 1
ATOM 842 O O . GLN A 1 113 ? -10.658 6.836 -11.729 1.00 59.84 113 GLN A O 1
ATOM 847 N N . TRP A 1 114 ? -8.928 5.437 -11.439 1.00 56.62 114 TRP A N 1
ATOM 848 C CA . TRP A 1 114 ? -9.625 4.519 -10.539 1.00 56.62 114 TRP A CA 1
ATOM 849 C C . TRP A 1 114 ? -9.901 5.214 -9.200 1.00 56.62 114 TRP A C 1
ATOM 851 O O . TRP A 1 114 ? -8.956 5.590 -8.504 1.00 56.62 114 TRP A O 1
ATOM 861 N N . VAL A 1 115 ? -11.176 5.362 -8.829 1.00 57.47 115 VAL A N 1
ATOM 862 C CA . VAL A 1 115 ? -11.594 5.961 -7.552 1.00 57.47 115 VAL A CA 1
ATOM 863 C C . VAL A 1 115 ? -12.563 5.039 -6.812 1.00 57.47 115 VAL A C 1
ATOM 865 O O . VAL A 1 115 ? -13.775 5.140 -6.963 1.00 57.47 115 VAL A O 1
ATOM 868 N N . PRO A 1 116 ? -12.067 4.189 -5.901 1.00 58.34 116 PRO A N 1
ATOM 869 C CA . PRO A 1 116 ? -12.878 3.609 -4.831 1.00 58.34 116 PRO A CA 1
ATOM 870 C C . PRO A 1 116 ? -13.030 4.608 -3.666 1.00 58.34 116 PRO A C 1
ATOM 872 O O . PRO A 1 116 ? -13.139 4.189 -2.515 1.00 58.34 116 PRO A O 1
ATOM 875 N N . VAL A 1 117 ? -12.912 5.911 -3.938 1.00 58.97 117 VAL A N 1
ATOM 876 C CA . VAL A 1 117 ? -12.715 6.995 -2.968 1.00 58.97 117 VAL A CA 1
ATOM 877 C C . VAL A 1 117 ? -13.860 7.985 -3.131 1.00 58.97 117 VAL A C 1
ATOM 879 O O . VAL A 1 117 ? -14.296 8.236 -4.252 1.00 58.97 117 VAL A O 1
ATOM 882 N N . HIS A 1 118 ? -14.347 8.554 -2.028 1.00 44.78 118 HIS A N 1
ATOM 883 C CA . HIS A 1 118 ? -15.315 9.649 -2.083 1.00 44.78 118 HIS A CA 1
ATOM 884 C C . HIS A 1 118 ? -14.737 10.806 -2.919 1.00 44.78 118 HIS A C 1
ATOM 886 O O . HIS A 1 118 ? -13.568 11.156 -2.712 1.00 44.78 118 HIS A O 1
ATOM 892 N N . PRO A 1 119 ? -15.509 11.431 -3.829 1.00 48.91 119 PRO A N 1
ATOM 893 C CA . PRO A 1 119 ? -15.118 12.740 -4.327 1.00 48.91 119 PRO A CA 1
ATOM 894 C C . PRO A 1 119 ? -14.960 13.648 -3.105 1.00 48.91 119 PRO A C 1
ATOM 896 O O . PRO A 1 119 ? -15.805 13.643 -2.208 1.00 48.91 119 PRO A O 1
ATOM 899 N N . ALA A 1 120 ? -13.818 14.330 -3.020 1.00 50.50 120 ALA A N 1
ATOM 900 C CA . ALA A 1 120 ? -13.584 15.309 -1.972 1.00 50.50 120 ALA A CA 1
ATOM 901 C C . ALA A 1 120 ? -14.751 16.309 -1.991 1.00 50.50 120 ALA A C 1
ATOM 903 O O . ALA A 1 120 ? -15.035 16.872 -3.049 1.00 50.50 120 ALA A O 1
ATOM 904 N N . LEU A 1 121 ? -15.447 16.432 -0.856 1.00 41.09 121 LEU A N 1
ATOM 905 C CA . LEU A 1 121 ? -16.355 17.547 -0.589 1.00 41.09 121 LEU A CA 1
ATOM 906 C C . LEU A 1 121 ? -15.560 18.854 -0.594 1.00 41.09 121 LEU A C 1
ATOM 908 O O . LEU A 1 121 ? -14.420 18.831 -0.069 1.00 41.09 121 LEU A O 1
#

pLDDT: mean 72.71, std 15.66, range [41.09, 91.25]

Organism: NCBI:txid1208366

Foldseek 3Di:
DDDDDDDDDDDDDDDDDPPDDPPPPDQPWDADPVPRDTHHPVLNLLVVLLVVQVVQWAFQLFFWPPDPPRRRWTAHQQCVVSVDQATSVCSVVVHDTPRRVVQVVCCVPPVDHDDSDDDDD

Sequence (121 aa):
MSSSSSSAEATPAVAPAPAAAPKAGPRQRKPCTKCGKWFNKKSKADHGKVHKLEEMGVPALRPCSKCTVGSQCLVARHPEEVTTYACICCLRAHRQCSFTTEGRHEQMRTGQQWVPVHPAL

Secondary structure (DSSP, 8-state):
--------PPPPPPPPPPPPPP------EEE-TTT--EEEHHHHHHHHHHHHHHHHEEE-SSPPTT-TTGGG-EEESSHHHHT--S-HHHHHTT---HHHHHHHHHHHHHSSPP--SPPP-

Radius of gyration: 28.22 Å; chains: 1; bounding box: 44×105×35 Å